Protein AF-A0A9D7D185-F1 (afdb_monomer_lite)

Foldseek 3Di:
DVVVCVCPPCVNVVPDQDPCCVVDPDLFAWQALVRLQVLCCVLQVDRLCVNDPVSVVLSVLGHHWAADVVRPDIDRDSDPDPSNLVSQLVSLLVVLVVQEPDPPHPYYLVPLLVLLLSLLCRQLVAPPPHPCSVVSSVVLVVQLVVCVVVVHDSSVSSSVSSSVSCSPCSNRVGRD

pLDDT: mean 83.19, std 12.39, range [46.38, 97.56]

Structure (mmCIF, N/CA/C/O backbone):
data_AF-A0A9D7D185-F1
#
_entry.id   AF-A0A9D7D185-F1
#
loop_
_atom_site.group_PDB
_atom_site.id
_atom_site.type_symbol
_atom_site.label_atom_id
_atom_site.label_alt_id
_atom_site.label_comp_id
_atom_site.label_asym_id
_atom_site.label_entity_id
_atom_site.label_seq_id
_atom_site.pdbx_PDB_ins_code
_atom_site.Cartn_x
_atom_site.Cartn_y
_atom_site.Cartn_z
_atom_site.occupancy
_atom_site.B_iso_or_equiv
_atom_site.auth_seq_id
_atom_site.auth_comp_id
_atom_site.auth_asym_id
_atom_site.auth_atom_id
_atom_site.pdbx_PDB_model_num
ATOM 1 N N . MET A 1 1 ? 3.970 -24.517 -33.862 1.00 53.41 1 MET A N 1
ATOM 2 C CA . MET A 1 1 ? 4.011 -24.890 -32.430 1.00 53.41 1 MET A CA 1
ATOM 3 C C . MET A 1 1 ? 5.154 -24.207 -31.653 1.00 53.41 1 MET A C 1
ATOM 5 O O . MET A 1 1 ? 5.390 -24.595 -30.524 1.00 53.41 1 MET A O 1
ATOM 9 N N . LEU A 1 2 ? 5.806 -23.153 -32.181 1.00 66.19 2 LEU A N 1
ATOM 10 C CA . LEU A 1 2 ? 6.923 -22.471 -31.498 1.00 66.19 2 LEU A CA 1
ATOM 11 C C . LEU A 1 2 ? 6.499 -21.510 -30.375 1.00 66.19 2 LEU A C 1
ATOM 13 O O . LEU A 1 2 ? 7.232 -21.340 -29.410 1.00 66.19 2 LEU A O 1
ATOM 17 N N . LEU A 1 3 ? 5.322 -20.881 -30.470 1.00 70.69 3 LEU A N 1
ATOM 18 C CA . LEU A 1 3 ? 4.928 -19.838 -29.513 1.00 70.69 3 LEU A CA 1
ATOM 19 C C . LEU A 1 3 ? 4.801 -20.377 -28.079 1.00 70.69 3 LEU A C 1
ATOM 21 O O . LEU A 1 3 ? 5.184 -19.713 -27.124 1.00 70.69 3 LEU A O 1
ATOM 25 N N . ARG A 1 4 ? 4.296 -21.609 -27.932 1.00 72.62 4 ARG A N 1
ATOM 26 C CA . ARG A 1 4 ? 4.127 -22.262 -26.629 1.00 72.62 4 ARG A CA 1
ATOM 27 C C . ARG A 1 4 ? 5.467 -22.631 -25.997 1.00 72.62 4 ARG A C 1
ATOM 29 O O . ARG A 1 4 ? 5.605 -22.504 -24.789 1.00 72.62 4 ARG A O 1
ATOM 36 N N . GLU A 1 5 ? 6.444 -23.049 -26.798 1.00 72.00 5 GLU A N 1
ATOM 37 C CA . GLU A 1 5 ? 7.794 -23.351 -26.311 1.00 72.00 5 GLU A CA 1
ATOM 38 C C . GLU A 1 5 ? 8.558 -22.083 -25.933 1.00 72.00 5 GLU A C 1
ATOM 40 O O . GLU A 1 5 ? 9.228 -22.066 -24.906 1.00 72.00 5 GLU A O 1
ATOM 45 N N . VAL A 1 6 ? 8.402 -20.995 -26.694 1.00 75.00 6 VAL A N 1
ATOM 46 C CA . VAL A 1 6 ? 8.998 -19.697 -26.346 1.00 75.00 6 VAL A CA 1
ATOM 47 C C . VAL A 1 6 ? 8.393 -19.153 -25.050 1.00 75.00 6 VAL A C 1
ATOM 49 O O . VAL A 1 6 ? 9.140 -18.781 -24.152 1.00 75.00 6 VAL A O 1
ATOM 52 N N . LEU A 1 7 ? 7.064 -19.171 -24.904 1.00 75.00 7 LEU A N 1
ATOM 53 C CA . LEU A 1 7 ? 6.386 -18.668 -23.700 1.00 75.00 7 LEU A CA 1
ATOM 54 C C . LEU A 1 7 ? 6.586 -19.560 -22.464 1.00 75.00 7 LEU A C 1
ATOM 56 O O . LEU A 1 7 ? 6.498 -19.062 -21.348 1.00 75.00 7 LEU A O 1
ATOM 60 N N . ALA A 1 8 ? 6.868 -20.854 -22.644 1.00 76.62 8 ALA A N 1
ATOM 61 C CA . ALA A 1 8 ? 7.216 -21.770 -21.554 1.00 76.62 8 ALA A CA 1
ATOM 62 C C . ALA A 1 8 ? 8.729 -21.823 -21.267 1.00 76.62 8 ALA A C 1
ATOM 64 O O . ALA A 1 8 ? 9.149 -22.427 -20.279 1.00 76.62 8 ALA A O 1
ATOM 65 N N . SER A 1 9 ? 9.557 -21.208 -22.116 1.00 76.06 9 SER A N 1
ATOM 66 C CA . SER A 1 9 ? 11.011 -21.227 -21.974 1.00 76.06 9 SER A CA 1
ATOM 67 C C . SER A 1 9 ? 11.448 -20.527 -20.683 1.00 76.06 9 SER A C 1
ATOM 69 O O . SER A 1 9 ? 10.867 -19.498 -20.325 1.00 76.06 9 SER A O 1
ATOM 71 N N . PRO A 1 10 ? 12.517 -20.997 -20.011 1.00 64.00 10 PRO A N 1
ATOM 72 C CA . PRO A 1 10 ? 13.137 -20.285 -18.892 1.00 64.00 10 PRO A CA 1
ATOM 73 C C . PRO A 1 10 ? 13.590 -18.859 -19.237 1.00 64.00 10 PRO A C 1
ATOM 75 O O . PRO A 1 10 ? 13.751 -18.044 -18.338 1.00 64.00 10 PRO A O 1
ATOM 78 N N . LEU A 1 11 ? 13.769 -18.545 -20.528 1.00 66.06 11 LEU A N 1
ATOM 79 C CA . LEU A 1 11 ? 14.015 -17.180 -21.010 1.00 66.06 11 LEU A CA 1
ATOM 80 C C . LEU A 1 11 ? 12.842 -16.223 -20.754 1.00 66.06 11 LEU A C 1
ATOM 82 O O . LEU A 1 11 ? 13.078 -15.036 -20.572 1.00 66.06 11 LEU A O 1
ATOM 86 N N . VAL A 1 12 ? 11.604 -16.726 -20.754 1.00 66.25 12 VAL A N 1
ATOM 87 C CA . VAL A 1 12 ? 10.383 -15.926 -20.557 1.00 66.25 12 VAL A CA 1
ATOM 88 C C . VAL A 1 12 ? 9.805 -16.136 -19.160 1.00 66.25 12 VAL A C 1
ATOM 90 O O . VAL A 1 12 ? 9.360 -15.186 -18.531 1.00 66.25 12 VAL A O 1
ATOM 93 N N . THR A 1 13 ? 9.827 -17.371 -18.653 1.00 66.44 13 THR A N 1
ATOM 94 C CA . THR A 1 13 ? 9.231 -17.721 -17.351 1.00 66.44 13 THR A CA 1
ATOM 95 C C . THR A 1 13 ? 10.166 -17.510 -16.166 1.00 66.44 13 THR A C 1
ATOM 97 O O . THR A 1 13 ? 9.719 -17.609 -15.028 1.00 66.44 13 THR A O 1
ATOM 100 N N . ALA A 1 14 ? 11.468 -17.316 -16.412 1.00 62.72 14 ALA A N 1
ATOM 101 C CA . ALA A 1 14 ? 12.516 -17.322 -15.389 1.00 62.72 14 ALA A CA 1
ATOM 102 C C . ALA A 1 14 ? 12.518 -18.578 -14.484 1.00 62.72 14 ALA A C 1
ATOM 104 O O . ALA A 1 14 ? 13.132 -18.581 -13.420 1.00 62.72 14 ALA A O 1
ATOM 105 N N . ALA A 1 15 ? 11.887 -19.684 -14.909 1.00 65.81 15 ALA A N 1
ATOM 106 C CA . ALA A 1 15 ? 11.741 -20.899 -14.099 1.00 65.81 15 ALA A CA 1
ATOM 107 C C . ALA A 1 15 ? 13.075 -21.611 -13.788 1.00 65.81 15 ALA A C 1
ATOM 109 O O . ALA A 1 15 ? 13.143 -22.461 -12.901 1.00 65.81 15 ALA A O 1
ATOM 110 N N . LYS A 1 16 ? 14.145 -21.283 -14.524 1.00 68.06 16 LYS A N 1
ATOM 111 C CA . LYS A 1 16 ? 15.516 -21.742 -14.278 1.00 68.06 16 LYS A CA 1
ATOM 112 C C . LYS A 1 16 ? 16.496 -20.628 -14.639 1.00 68.06 16 LYS A C 1
ATOM 114 O O . LYS A 1 16 ? 16.312 -19.960 -15.654 1.00 68.06 16 LYS A O 1
ATOM 119 N N . ALA A 1 17 ? 17.563 -20.482 -13.852 1.00 61.25 17 ALA A N 1
ATOM 120 C CA . ALA A 1 17 ? 18.639 -19.538 -14.138 1.00 61.25 17 ALA A CA 1
ATOM 121 C C . ALA A 1 17 ? 19.245 -19.805 -15.528 1.00 61.25 17 ALA A C 1
ATOM 123 O O . ALA A 1 17 ? 19.723 -20.907 -15.816 1.00 61.25 17 ALA A O 1
ATOM 124 N N . THR A 1 18 ? 19.204 -18.797 -16.397 1.00 69.81 18 THR A N 1
ATOM 125 C CA . THR A 1 18 ? 19.857 -18.816 -17.711 1.00 69.81 18 THR A CA 1
ATOM 126 C C . THR A 1 18 ? 21.346 -18.488 -17.563 1.00 69.81 18 THR A C 1
ATOM 128 O O . THR A 1 18 ? 21.771 -17.967 -16.533 1.00 69.81 18 THR A O 1
ATOM 131 N N . ARG A 1 19 ? 22.164 -18.757 -18.591 1.00 65.56 19 ARG A N 1
ATOM 132 C CA . ARG A 1 19 ? 23.595 -18.385 -18.576 1.00 65.56 19 ARG A CA 1
ATOM 133 C C . ARG A 1 19 ? 23.782 -16.876 -18.339 1.00 65.56 19 ARG A C 1
ATOM 135 O O . ARG A 1 19 ? 24.638 -16.481 -17.561 1.00 65.56 19 ARG A O 1
ATOM 142 N N . THR A 1 20 ? 22.895 -16.043 -18.887 1.00 64.69 20 THR A N 1
ATOM 143 C CA . THR A 1 20 ? 22.857 -14.595 -18.624 1.00 64.69 20 THR A CA 1
ATOM 144 C C . THR A 1 20 ? 22.611 -14.262 -17.148 1.00 64.69 20 THR A C 1
ATOM 146 O O . THR A 1 20 ? 23.155 -13.283 -16.661 1.00 64.69 20 THR A O 1
ATOM 149 N N . PHE A 1 21 ? 21.840 -15.082 -16.431 1.00 60.94 21 PHE A N 1
ATOM 150 C CA . PHE A 1 21 ? 21.570 -14.953 -14.992 1.00 60.94 21 PHE A CA 1
ATOM 151 C C . PHE A 1 21 ? 22.762 -15.369 -14.110 1.00 60.94 21 PHE A C 1
ATOM 153 O O . PHE A 1 21 ? 22.792 -15.052 -12.928 1.00 60.94 21 PHE A O 1
ATOM 160 N N . GLN A 1 22 ? 23.711 -16.132 -14.664 1.00 64.12 22 GLN A N 1
ATOM 161 C CA . GLN A 1 22 ? 24.950 -16.536 -13.987 1.00 64.12 22 GLN A CA 1
ATOM 162 C C . GLN A 1 22 ? 26.085 -15.535 -14.240 1.00 64.12 22 GLN A C 1
ATOM 164 O O . GLN A 1 22 ? 26.954 -15.363 -13.392 1.00 64.12 22 GLN A O 1
ATOM 169 N N . GLU A 1 23 ? 26.075 -14.881 -15.404 1.00 65.44 23 GLU A N 1
ATOM 170 C CA . GLU A 1 23 ? 27.091 -13.907 -15.826 1.00 65.44 23 GLU A CA 1
ATOM 171 C C . GLU A 1 23 ? 26.724 -12.451 -15.479 1.00 65.44 23 GLU A C 1
ATOM 173 O O . GLU A 1 23 ? 27.592 -11.580 -15.497 1.00 65.44 23 GLU A O 1
ATOM 178 N N . ARG A 1 24 ? 25.452 -12.165 -15.170 1.00 57.06 24 ARG A N 1
ATOM 179 C CA . ARG A 1 24 ? 24.953 -10.845 -14.746 1.00 57.06 24 ARG A CA 1
ATOM 180 C C . ARG A 1 24 ? 24.207 -10.972 -13.419 1.00 57.06 24 ARG A C 1
ATOM 182 O O . ARG A 1 24 ? 23.585 -12.001 -13.170 1.00 57.06 24 ARG A O 1
ATOM 189 N N . GLU A 1 25 ? 24.240 -9.928 -12.586 1.00 56.00 25 GLU A N 1
ATOM 190 C CA . GLU A 1 25 ? 23.406 -9.867 -11.378 1.00 56.00 25 GLU A CA 1
ATOM 191 C C . GLU A 1 25 ? 21.920 -10.072 -11.737 1.00 56.00 25 GLU A C 1
ATOM 193 O O . GLU A 1 25 ? 21.478 -9.610 -12.797 1.00 56.00 25 GLU A O 1
ATOM 198 N N . PRO A 1 26 ? 21.139 -10.779 -10.895 1.00 55.88 26 PRO A N 1
ATOM 199 C CA . PRO A 1 26 ? 19.736 -11.053 -11.171 1.00 55.88 26 PRO A CA 1
ATOM 200 C C . PRO A 1 26 ? 18.971 -9.739 -11.340 1.00 55.88 26 PRO A C 1
ATOM 202 O O . PRO A 1 26 ? 18.804 -8.971 -10.393 1.00 55.88 26 PRO A O 1
ATOM 205 N N . LEU A 1 27 ? 18.487 -9.488 -12.557 1.00 57.94 27 LEU A N 1
ATOM 206 C CA . LEU A 1 27 ? 17.636 -8.342 -12.857 1.00 57.94 27 LEU A CA 1
ATOM 207 C C . LEU A 1 27 ? 16.256 -8.595 -12.243 1.00 57.94 27 LEU A C 1
ATOM 209 O O . LEU A 1 27 ? 15.378 -9.185 -12.869 1.00 57.94 27 LEU A O 1
ATOM 213 N N . VAL A 1 28 ? 16.070 -8.176 -10.993 1.00 60.06 28 VAL A N 1
ATOM 214 C CA . VAL A 1 28 ? 14.749 -8.158 -10.362 1.00 60.06 28 VAL A CA 1
ATOM 215 C C . VAL A 1 28 ? 13.977 -6.992 -10.964 1.00 60.06 28 VAL A C 1
ATOM 217 O O . VAL A 1 28 ? 14.245 -5.832 -10.660 1.00 60.06 28 VAL A O 1
ATOM 220 N N . SER A 1 29 ? 13.032 -7.290 -11.855 1.00 64.06 29 SER A N 1
ATOM 221 C CA . SER A 1 29 ? 12.135 -6.268 -12.389 1.00 64.06 29 SER A CA 1
ATOM 222 C C . SER A 1 29 ? 11.323 -5.647 -11.246 1.00 64.06 29 SER A C 1
ATOM 224 O O . SER A 1 29 ? 10.858 -6.346 -10.343 1.00 64.06 29 SER A O 1
ATOM 226 N N . ILE A 1 30 ? 11.182 -4.324 -11.277 1.00 68.75 30 ILE A N 1
ATOM 227 C CA . ILE A 1 30 ? 10.355 -3.548 -10.348 1.00 68.75 30 ILE A CA 1
ATOM 228 C C . ILE A 1 30 ? 9.133 -3.010 -11.091 1.00 68.75 30 ILE A C 1
ATOM 230 O O . ILE A 1 30 ? 9.222 -2.712 -12.289 1.00 68.75 30 ILE A O 1
ATOM 234 N N . ALA A 1 31 ? 8.012 -2.800 -10.391 1.00 69.69 31 ALA A N 1
ATOM 235 C CA . ALA A 1 31 ? 6.941 -1.983 -10.952 1.00 69.69 31 ALA A CA 1
ATOM 236 C C . ALA A 1 31 ? 7.443 -0.549 -11.142 1.00 69.69 31 ALA A C 1
ATOM 238 O O . ALA A 1 31 ? 7.718 0.174 -10.183 1.00 69.69 31 ALA A O 1
ATOM 239 N N . ARG A 1 32 ? 7.539 -0.132 -12.401 1.00 79.62 32 ARG A N 1
ATOM 240 C CA . ARG A 1 32 ? 7.817 1.254 -12.779 1.00 79.62 32 ARG A CA 1
ATOM 241 C C . ARG A 1 32 ? 6.544 2.085 -12.672 1.00 79.62 32 ARG A C 1
ATOM 243 O O . ARG A 1 32 ? 5.441 1.535 -12.649 1.00 79.62 32 ARG A O 1
ATOM 250 N N . TYR A 1 33 ? 6.701 3.407 -12.606 1.00 81.25 33 TYR A N 1
ATOM 251 C CA . TYR A 1 33 ? 5.637 4.377 -12.315 1.00 81.25 33 TYR A CA 1
ATOM 252 C C . TYR A 1 33 ? 4.293 4.032 -12.974 1.00 81.25 33 TYR A C 1
ATOM 254 O O . TYR A 1 33 ? 3.292 3.887 -12.282 1.00 81.25 33 TYR A O 1
ATOM 262 N N . GLY A 1 34 ? 4.270 3.844 -14.299 1.00 80.12 34 GLY A N 1
ATOM 263 C CA . GLY A 1 34 ? 3.026 3.600 -15.034 1.00 80.12 34 GLY A CA 1
ATOM 264 C C . GLY A 1 34 ? 2.313 2.324 -14.588 1.00 80.12 34 GLY A C 1
ATOM 265 O O . GLY A 1 34 ? 1.114 2.349 -14.324 1.00 80.12 34 GLY A O 1
ATOM 266 N N . HIS A 1 35 ? 3.061 1.229 -14.431 1.00 82.31 35 HIS A N 1
ATOM 267 C CA . HIS A 1 35 ? 2.504 -0.041 -13.975 1.00 82.31 35 HIS A CA 1
ATOM 268 C C . HIS A 1 35 ? 2.011 0.058 -12.529 1.00 82.31 35 HIS A C 1
ATOM 270 O O . HIS A 1 35 ? 0.892 -0.354 -12.235 1.00 82.31 35 HIS A O 1
ATOM 276 N N . LEU A 1 36 ? 2.826 0.610 -11.625 1.00 83.75 36 LEU A N 1
ATOM 277 C CA . LEU A 1 36 ? 2.486 0.700 -10.206 1.00 83.75 36 LEU A CA 1
ATOM 278 C C . LEU A 1 36 ? 1.234 1.555 -9.980 1.00 83.75 36 LEU A C 1
ATOM 280 O O . LEU A 1 36 ? 0.313 1.129 -9.286 1.00 83.75 36 LEU A O 1
ATOM 284 N N . CYS A 1 37 ? 1.188 2.743 -10.585 1.00 86.69 37 CYS A N 1
ATOM 285 C CA . CYS A 1 37 ? 0.074 3.670 -10.421 1.00 86.69 37 CYS A CA 1
ATOM 286 C C . CYS A 1 37 ? -1.227 3.088 -10.980 1.00 86.69 37 CYS A C 1
ATOM 288 O O . CYS A 1 37 ? -2.259 3.153 -10.313 1.00 86.69 37 CYS A O 1
ATOM 290 N N . GLU A 1 38 ? -1.179 2.459 -12.156 1.00 87.88 38 GLU A N 1
ATOM 291 C CA . GLU A 1 38 ? -2.360 1.846 -12.767 1.00 87.88 38 GLU A CA 1
ATOM 292 C C . GLU A 1 38 ? -2.817 0.596 -11.996 1.00 87.88 38 GLU A C 1
ATOM 294 O O . GLU A 1 38 ? -4.012 0.398 -11.777 1.00 87.88 38 GLU A O 1
ATOM 299 N N . ALA A 1 39 ? -1.888 -0.226 -11.497 1.00 86.19 39 ALA A N 1
ATOM 300 C CA . ALA A 1 39 ? -2.221 -1.373 -10.653 1.00 86.19 39 ALA A CA 1
ATOM 301 C C . ALA A 1 39 ? -2.893 -0.937 -9.342 1.00 86.19 39 ALA A C 1
ATOM 303 O O . ALA A 1 39 ? -3.928 -1.491 -8.964 1.00 86.19 39 ALA A O 1
ATOM 304 N N . LEU A 1 40 ? -2.347 0.078 -8.663 1.00 86.31 40 LEU A N 1
ATOM 305 C CA . LEU A 1 40 ? -2.938 0.626 -7.441 1.00 86.31 40 LEU A CA 1
ATOM 306 C C . LEU A 1 40 ? -4.298 1.268 -7.713 1.00 86.31 40 LEU A C 1
ATOM 308 O O . LEU A 1 40 ? -5.233 1.045 -6.946 1.00 86.31 40 LEU A O 1
ATOM 312 N N . LYS A 1 41 ? -4.446 1.989 -8.825 1.00 89.00 41 LYS A N 1
ATOM 313 C CA . LYS A 1 41 ? -5.723 2.571 -9.243 1.00 89.00 41 LYS A CA 1
ATOM 314 C C . LYS A 1 41 ? -6.794 1.512 -9.468 1.00 89.00 41 LYS A C 1
ATOM 316 O O . LYS A 1 41 ? -7.890 1.640 -8.930 1.00 89.00 41 LYS A O 1
ATOM 321 N N . ASN A 1 42 ? -6.465 0.437 -10.180 1.00 88.25 42 ASN A N 1
ATOM 322 C CA . ASN A 1 42 ? -7.403 -0.655 -10.439 1.00 88.25 42 ASN A CA 1
ATOM 323 C C . ASN A 1 42 ? -7.775 -1.435 -9.171 1.00 88.25 42 ASN A C 1
ATOM 325 O O . ASN A 1 42 ? -8.914 -1.874 -9.024 1.00 88.25 42 ASN A O 1
ATOM 329 N N . ARG A 1 43 ? -6.839 -1.585 -8.228 1.00 87.50 43 ARG A N 1
ATOM 330 C CA . ARG A 1 43 ? -7.087 -2.274 -6.952 1.00 87.50 43 ARG A CA 1
ATOM 331 C C . ARG A 1 43 ? -7.904 -1.423 -5.980 1.00 87.50 43 ARG A C 1
ATOM 333 O O . ARG A 1 43 ? -8.838 -1.920 -5.354 1.00 87.50 43 ARG A O 1
ATOM 340 N N . LEU A 1 44 ? -7.545 -0.151 -5.831 1.00 86.56 44 LEU A N 1
ATOM 341 C CA . LEU A 1 44 ? -8.060 0.719 -4.771 1.00 86.56 44 LEU A CA 1
ATOM 342 C C . LEU A 1 44 ? -9.216 1.618 -5.221 1.00 86.56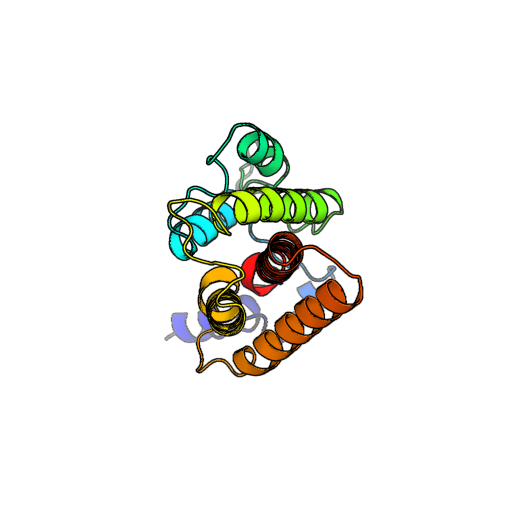 44 LEU A C 1
ATOM 344 O O . LEU A 1 44 ? -9.950 2.118 -4.373 1.00 86.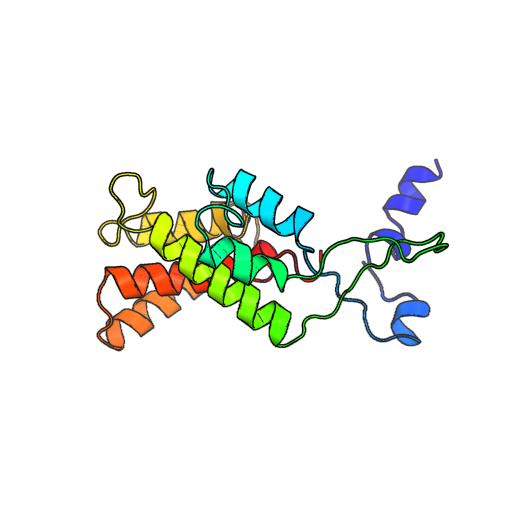56 44 LEU A O 1
ATOM 348 N N . GLY A 1 45 ? -9.383 1.833 -6.527 1.00 85.31 45 GLY A N 1
ATOM 349 C CA . GLY A 1 45 ? -10.363 2.772 -7.077 1.00 85.31 45 GLY A CA 1
ATOM 350 C C . GLY A 1 45 ? -9.989 4.247 -6.888 1.00 85.31 45 GLY A C 1
ATOM 351 O O . GLY A 1 45 ? -10.824 5.116 -7.118 1.00 85.31 45 GLY A O 1
ATOM 352 N N . VAL A 1 46 ? -8.751 4.539 -6.473 1.00 87.00 46 VAL A N 1
ATOM 353 C CA . VAL A 1 46 ? -8.219 5.899 -6.291 1.00 87.00 46 VAL A CA 1
ATOM 354 C C . VAL A 1 46 ? -6.958 6.082 -7.122 1.00 87.00 46 VAL A C 1
ATOM 356 O O . VAL A 1 46 ? -6.169 5.150 -7.259 1.00 87.00 46 VAL A O 1
ATOM 359 N N . ASP A 1 47 ? -6.732 7.281 -7.657 1.00 87.62 47 ASP A N 1
ATOM 360 C CA . ASP A 1 47 ? -5.477 7.581 -8.345 1.00 87.62 47 ASP A CA 1
ATOM 361 C C . ASP A 1 47 ? -4.345 7.740 -7.321 1.00 87.62 47 ASP A C 1
ATOM 363 O O . ASP A 1 47 ? -4.063 8.837 -6.840 1.00 87.62 47 ASP A O 1
ATOM 367 N N . ALA A 1 48 ? -3.718 6.619 -6.953 1.00 85.81 48 ALA A N 1
ATOM 368 C CA . ALA A 1 48 ? -2.718 6.562 -5.891 1.00 85.81 48 ALA A CA 1
ATOM 369 C C . ALA A 1 48 ? -1.567 7.566 -6.097 1.00 85.81 48 ALA A C 1
ATOM 371 O O . ALA A 1 48 ? -1.046 8.121 -5.136 1.00 85.81 48 ALA A O 1
ATOM 372 N N . CYS A 1 49 ? -1.198 7.824 -7.353 1.00 87.44 49 CYS A N 1
ATOM 373 C CA . CYS A 1 49 ? -0.069 8.673 -7.718 1.00 87.44 49 CYS A CA 1
ATOM 374 C C . CYS A 1 49 ? -0.456 10.126 -8.011 1.00 87.44 49 CYS A C 1
ATOM 376 O O . CYS A 1 49 ? 0.434 10.962 -8.155 1.00 87.44 49 CYS A O 1
ATOM 378 N N . ALA A 1 50 ? -1.752 10.434 -8.110 1.00 89.69 50 ALA A N 1
ATOM 379 C CA . ALA A 1 50 ? -2.242 11.786 -8.360 1.00 89.69 50 ALA A CA 1
ATOM 380 C C . ALA A 1 50 ? -3.299 12.283 -7.360 1.00 89.69 50 ALA A C 1
ATOM 382 O O . ALA A 1 50 ? -3.842 13.366 -7.567 1.00 89.69 50 ALA A O 1
ATOM 383 N N . MET A 1 51 ? -3.569 11.548 -6.271 1.00 87.50 51 MET A N 1
ATOM 384 C CA . MET A 1 51 ? -4.632 11.881 -5.305 1.00 87.50 51 MET A CA 1
ATOM 385 C C . MET A 1 51 ? -4.448 13.236 -4.614 1.00 87.50 51 MET A C 1
ATOM 387 O O . MET A 1 51 ? -5.423 13.868 -4.219 1.00 87.50 51 MET A O 1
ATOM 391 N N . ASN A 1 52 ? -3.198 13.656 -4.414 1.00 88.00 52 ASN A N 1
ATOM 392 C CA . ASN A 1 52 ? -2.837 14.919 -3.792 1.00 88.00 52 ASN A CA 1
ATOM 393 C C . ASN A 1 52 ? -1.454 15.372 -4.294 1.00 88.00 52 ASN A C 1
ATOM 395 O O . ASN A 1 52 ? -0.711 14.591 -4.896 1.00 88.00 52 ASN A O 1
ATOM 399 N N . THR A 1 53 ? -1.098 16.633 -4.042 1.00 89.56 53 THR A N 1
ATOM 400 C CA . THR A 1 53 ? 0.177 17.210 -4.498 1.00 89.56 53 THR A CA 1
ATOM 401 C C . THR A 1 53 ? 1.390 16.463 -3.934 1.00 89.56 53 THR A C 1
ATOM 403 O O . THR A 1 53 ? 2.384 16.310 -4.637 1.00 89.56 53 THR A O 1
ATOM 406 N N . ASN A 1 54 ? 1.321 15.956 -2.698 1.00 89.44 54 ASN A N 1
ATOM 407 C CA . ASN A 1 54 ? 2.426 15.218 -2.082 1.00 89.44 54 ASN A CA 1
ATOM 408 C C . ASN A 1 54 ? 2.647 13.856 -2.761 1.00 89.44 54 ASN A C 1
ATOM 410 O O . ASN A 1 54 ? 3.765 13.534 -3.151 1.00 89.44 54 ASN A O 1
ATOM 414 N N . ALA A 1 55 ? 1.577 13.095 -2.993 1.00 88.56 55 ALA A N 1
ATOM 415 C CA . ALA A 1 55 ? 1.595 11.829 -3.715 1.00 88.56 55 ALA A CA 1
ATOM 416 C C . ALA A 1 55 ? 2.167 11.998 -5.130 1.00 88.56 55 ALA A C 1
ATOM 418 O O . ALA A 1 55 ? 2.988 11.186 -5.552 1.00 88.56 55 ALA A O 1
ATOM 419 N N . GLN A 1 56 ? 1.824 13.093 -5.822 1.00 89.06 56 GLN A N 1
ATOM 420 C CA . GLN A 1 56 ? 2.409 13.428 -7.125 1.00 89.06 56 GLN A CA 1
ATOM 421 C C . GLN A 1 56 ? 3.923 13.636 -7.036 1.00 89.06 56 GLN A C 1
ATOM 423 O O . GLN A 1 56 ? 4.662 13.039 -7.817 1.00 89.06 56 GLN A O 1
ATOM 428 N N . GLN A 1 57 ? 4.395 14.433 -6.072 1.00 88.81 57 GLN A N 1
ATOM 429 C CA . GLN A 1 57 ? 5.827 14.687 -5.876 1.00 88.81 57 GLN A CA 1
ATOM 430 C C . GLN A 1 57 ? 6.589 13.415 -5.480 1.00 88.81 57 GLN A C 1
ATOM 432 O O . GLN A 1 57 ? 7.668 13.148 -6.005 1.00 88.81 57 GLN A O 1
ATOM 437 N N . ILE A 1 58 ? 6.013 12.588 -4.605 1.00 88.44 58 ILE A N 1
ATOM 438 C CA . ILE A 1 58 ? 6.600 11.304 -4.210 1.00 88.44 58 ILE A CA 1
ATOM 439 C C . ILE A 1 58 ? 6.706 10.378 -5.422 1.00 88.44 58 ILE A C 1
ATOM 441 O O . ILE A 1 58 ? 7.759 9.779 -5.644 1.00 88.44 58 ILE A O 1
ATOM 445 N N . ALA A 1 59 ? 5.647 10.289 -6.227 1.00 85.94 59 ALA A N 1
ATOM 446 C CA . ALA A 1 59 ? 5.593 9.381 -7.360 1.00 85.94 59 ALA A CA 1
ATOM 447 C C . ALA A 1 59 ? 6.568 9.773 -8.490 1.00 85.94 59 ALA A C 1
ATOM 449 O O . ALA A 1 59 ? 6.981 8.906 -9.255 1.00 85.94 59 ALA A O 1
ATOM 450 N N . LEU A 1 60 ? 7.024 11.032 -8.572 1.00 84.88 60 LEU A N 1
ATOM 451 C CA . LEU A 1 60 ? 8.101 11.433 -9.495 1.00 84.88 60 LEU A CA 1
ATOM 452 C C . LEU A 1 60 ? 9.445 10.746 -9.208 1.00 84.88 60 LEU A C 1
ATOM 454 O O . LEU A 1 60 ? 10.258 10.618 -10.120 1.00 84.88 60 LEU A O 1
ATOM 458 N N . ASN A 1 61 ? 9.665 10.275 -7.979 1.00 83.56 61 ASN A N 1
ATOM 459 C CA . ASN A 1 61 ? 10.884 9.559 -7.593 1.00 83.56 61 ASN A CA 1
ATOM 460 C C . ASN A 1 61 ? 10.838 8.061 -7.940 1.00 83.56 61 ASN A C 1
ATOM 462 O O . ASN A 1 61 ? 11.830 7.352 -7.773 1.00 83.56 61 ASN A O 1
ATOM 466 N N . ILE A 1 62 ? 9.694 7.562 -8.415 1.00 82.75 62 ILE A N 1
ATOM 467 C CA . ILE A 1 62 ? 9.549 6.180 -8.869 1.00 82.75 62 ILE A CA 1
ATOM 468 C C . ILE A 1 62 ? 10.040 6.107 -10.321 1.00 82.75 62 ILE A C 1
ATOM 470 O O . ILE A 1 62 ? 9.552 6.876 -11.157 1.00 82.75 62 ILE A O 1
ATOM 474 N N . PRO A 1 63 ? 10.976 5.197 -10.657 1.00 80.06 63 PRO A N 1
ATOM 475 C CA . PRO A 1 63 ? 11.515 5.099 -12.006 1.00 80.06 63 PRO A CA 1
ATOM 476 C C . PRO A 1 63 ? 10.411 4.938 -13.053 1.00 80.06 63 PRO A C 1
ATOM 478 O O . PRO A 1 63 ? 9.476 4.149 -12.889 1.00 80.06 63 PRO A O 1
ATOM 481 N N . ARG A 1 64 ? 10.528 5.698 -14.141 1.00 78.56 64 ARG A N 1
ATOM 482 C CA . ARG A 1 64 ? 9.629 5.627 -15.295 1.00 78.56 64 ARG A CA 1
ATOM 483 C C . ARG A 1 64 ? 10.252 4.765 -16.383 1.00 78.56 64 ARG A C 1
ATOM 485 O O . ARG A 1 64 ? 11.463 4.795 -16.578 1.00 78.56 64 ARG A O 1
ATOM 492 N N . ASP A 1 65 ? 9.408 4.048 -17.114 1.00 73.38 65 ASP A N 1
ATOM 493 C CA . ASP A 1 65 ? 9.771 3.536 -18.431 1.00 73.38 65 ASP A CA 1
ATOM 494 C C . ASP A 1 65 ? 10.079 4.710 -19.365 1.00 73.38 65 ASP A C 1
ATOM 496 O O . ASP A 1 65 ? 9.341 5.700 -19.396 1.00 73.38 65 ASP A O 1
ATOM 500 N N . GLY A 1 66 ? 11.154 4.607 -20.140 1.00 72.19 66 GLY A N 1
ATOM 501 C CA . GLY A 1 66 ? 11.512 5.645 -21.098 1.00 72.19 66 GLY A CA 1
ATOM 502 C C . GLY A 1 66 ? 12.408 5.137 -22.213 1.00 72.19 66 GLY A C 1
ATOM 503 O O . GLY A 1 66 ? 12.909 4.019 -22.169 1.00 72.19 66 GLY A O 1
ATOM 504 N N . TYR A 1 67 ? 12.629 5.988 -23.208 1.00 70.94 67 TYR A N 1
ATOM 505 C CA . TYR A 1 67 ? 13.615 5.769 -24.260 1.00 70.94 67 TYR A CA 1
ATOM 506 C C . TYR A 1 67 ? 14.676 6.859 -24.168 1.00 70.94 67 TYR A C 1
ATOM 508 O O . TYR A 1 67 ? 14.357 8.049 -24.088 1.00 70.94 67 TYR A O 1
ATOM 516 N N . GLY A 1 68 ? 15.944 6.451 -24.182 1.00 71.00 68 GLY A N 1
ATOM 517 C CA . GLY A 1 68 ? 17.042 7.382 -24.417 1.00 71.00 68 GLY A CA 1
ATOM 518 C C . GLY A 1 68 ? 16.943 7.959 -25.831 1.00 71.00 68 GLY A C 1
ATOM 519 O O . GLY A 1 68 ? 16.392 7.327 -26.734 1.00 71.00 68 GLY A O 1
ATOM 520 N N . ARG A 1 69 ? 17.471 9.167 -26.057 1.00 69.44 69 ARG A N 1
ATOM 521 C CA . ARG A 1 69 ? 17.517 9.733 -27.415 1.00 69.44 69 ARG A CA 1
ATOM 522 C C . ARG A 1 69 ? 18.350 8.818 -28.315 1.00 69.44 69 ARG A C 1
ATOM 524 O O . ARG A 1 69 ? 19.537 8.649 -28.068 1.00 69.44 69 ARG A O 1
ATOM 531 N N . GLY A 1 70 ? 17.717 8.258 -29.345 1.00 71.69 70 GLY A N 1
ATOM 532 C CA . GLY A 1 70 ? 18.359 7.344 -30.293 1.00 71.69 70 GLY A CA 1
ATOM 533 C C . GLY A 1 70 ? 18.513 5.903 -29.800 1.00 71.69 70 GLY A C 1
ATOM 534 O O . GLY A 1 70 ? 19.158 5.126 -30.488 1.00 71.69 70 GLY A O 1
ATOM 535 N N . ALA A 1 71 ? 17.935 5.545 -28.650 1.00 70.38 71 ALA A N 1
ATOM 536 C CA . ALA A 1 71 ? 17.951 4.170 -28.164 1.00 70.38 71 ALA A CA 1
ATOM 537 C C . ALA A 1 71 ? 16.831 3.348 -28.817 1.00 70.38 71 ALA A C 1
ATOM 539 O O . ALA A 1 71 ? 15.660 3.730 -28.777 1.00 70.38 71 ALA A O 1
ATOM 540 N N . GLU A 1 72 ? 17.189 2.200 -29.377 1.00 65.69 72 GLU A N 1
ATOM 541 C CA . GLU A 1 72 ? 16.267 1.201 -29.917 1.00 65.69 72 GLU A CA 1
ATOM 542 C C . GLU A 1 72 ? 15.606 0.354 -28.820 1.00 65.69 72 GLU A C 1
ATOM 544 O O . GLU A 1 72 ? 14.504 -0.160 -29.007 1.00 65.69 72 GLU A O 1
ATOM 549 N N . SER A 1 73 ? 16.257 0.234 -27.658 1.00 65.00 73 SER A N 1
ATOM 550 C CA . SER A 1 73 ? 15.738 -0.485 -26.495 1.00 65.00 73 SER A CA 1
ATOM 551 C C . SER A 1 73 ? 15.213 0.471 -25.418 1.00 65.00 73 SER A C 1
ATOM 553 O O . SER A 1 73 ? 15.867 1.484 -25.140 1.00 65.00 73 SER A O 1
ATOM 555 N N . PRO A 1 74 ? 14.095 0.142 -24.746 1.00 66.44 74 PRO A N 1
ATOM 556 C CA . PRO A 1 74 ? 13.611 0.928 -23.619 1.00 66.44 74 PRO A CA 1
ATOM 557 C C . PRO A 1 74 ? 14.591 0.862 -22.440 1.00 66.44 74 PRO A C 1
ATOM 559 O O . PRO A 1 74 ? 15.177 -0.180 -22.145 1.00 66.44 74 PRO A O 1
ATOM 562 N N . ILE A 1 75 ? 14.733 1.979 -21.732 1.00 68.06 75 ILE A N 1
ATOM 563 C CA . ILE A 1 75 ? 15.426 2.050 -20.448 1.00 68.06 75 ILE A CA 1
ATOM 564 C C . ILE A 1 75 ? 14.468 1.507 -19.390 1.00 68.06 75 ILE A C 1
ATOM 566 O O . ILE A 1 75 ? 13.479 2.150 -19.032 1.00 68.06 75 ILE A O 1
ATOM 570 N N . LEU A 1 76 ? 14.769 0.304 -18.906 1.00 70.12 76 LEU A N 1
ATOM 571 C CA . LEU A 1 76 ? 14.007 -0.388 -17.874 1.00 70.12 76 LEU A CA 1
ATOM 572 C C . LEU A 1 76 ? 14.837 -0.422 -16.590 1.00 70.12 76 LEU A C 1
ATOM 574 O O . LEU A 1 76 ? 15.584 -1.368 -16.349 1.00 70.12 76 LEU A O 1
ATOM 578 N N . THR A 1 77 ? 14.734 0.621 -15.767 1.00 68.62 77 THR A N 1
ATOM 579 C CA . THR A 1 77 ? 15.412 0.639 -14.465 1.00 68.62 77 THR A CA 1
ATOM 580 C C . THR A 1 77 ? 14.838 -0.467 -13.579 1.00 68.62 77 THR A C 1
ATOM 582 O O . THR A 1 77 ? 13.642 -0.475 -13.290 1.00 68.62 77 THR A O 1
ATOM 585 N N . SER A 1 78 ? 15.694 -1.399 -13.162 1.00 65.50 78 SER A N 1
ATOM 586 C CA . SER A 1 78 ? 15.399 -2.487 -12.216 1.00 65.50 78 SER A CA 1
ATOM 587 C C . SER A 1 78 ? 15.941 -2.202 -10.810 1.00 65.50 78 SER A C 1
ATOM 589 O O . SER A 1 78 ? 16.051 -3.099 -9.980 1.00 65.50 78 SER A O 1
ATOM 591 N N . ASP A 1 79 ? 16.350 -0.961 -10.551 1.00 65.62 79 ASP A N 1
ATOM 592 C CA . ASP A 1 79 ? 17.031 -0.585 -9.319 1.00 65.62 79 ASP A CA 1
ATOM 593 C C . ASP A 1 79 ? 16.038 -0.448 -8.151 1.00 65.62 79 ASP A C 1
ATOM 595 O O . ASP A 1 79 ? 15.276 0.517 -8.055 1.00 65.62 79 ASP A O 1
ATOM 599 N N . VAL A 1 80 ? 16.079 -1.414 -7.229 1.00 71.06 80 VAL A N 1
ATOM 600 C CA . VAL A 1 80 ? 15.395 -1.393 -5.921 1.00 71.06 80 VAL A CA 1
ATOM 601 C C . VAL A 1 80 ? 16.127 -0.507 -4.903 1.00 71.06 80 VAL A C 1
ATOM 603 O O . VAL A 1 80 ? 16.293 -0.883 -3.736 1.00 71.06 80 VAL A O 1
ATOM 606 N N . SER A 1 81 ? 16.572 0.670 -5.342 1.00 77.12 81 SER A N 1
ATOM 607 C CA . SER A 1 81 ? 17.325 1.620 -4.527 1.00 77.12 81 SER A CA 1
ATOM 608 C C . SER A 1 81 ? 16.554 2.050 -3.276 1.00 77.12 81 SER A C 1
ATOM 610 O O . SER A 1 81 ? 15.326 1.932 -3.175 1.00 77.12 81 SER A O 1
ATOM 612 N N . LEU A 1 82 ? 17.279 2.628 -2.314 1.00 80.62 82 LEU A N 1
ATOM 613 C CA . LEU A 1 82 ? 16.665 3.251 -1.140 1.00 80.62 82 LEU A CA 1
ATOM 614 C C . LEU A 1 82 ? 15.645 4.330 -1.528 1.00 80.62 82 LEU A C 1
ATOM 616 O O . LEU A 1 82 ? 14.640 4.474 -0.836 1.00 80.62 82 LEU A O 1
ATOM 620 N N . PHE A 1 83 ? 15.855 5.034 -2.646 1.00 82.44 83 PHE A N 1
ATOM 621 C CA . PHE A 1 83 ? 14.898 6.009 -3.166 1.00 82.44 83 PHE A CA 1
ATOM 622 C C . PHE A 1 83 ? 13.596 5.331 -3.584 1.00 82.44 83 PHE A C 1
ATOM 624 O O . PHE A 1 83 ? 12.541 5.722 -3.101 1.00 82.44 83 PHE A O 1
ATOM 631 N N . PHE A 1 84 ? 13.658 4.255 -4.374 1.00 81.38 84 PHE A N 1
ATOM 632 C CA . PHE A 1 84 ? 12.459 3.509 -4.763 1.00 81.38 84 PHE A CA 1
ATOM 633 C C . PHE A 1 84 ? 11.691 2.975 -3.545 1.00 81.38 84 PHE A C 1
ATOM 635 O O . PHE A 1 84 ? 10.475 3.159 -3.450 1.00 81.38 84 PHE A O 1
ATOM 642 N N . ARG A 1 85 ? 12.394 2.357 -2.585 1.00 84.31 85 ARG A N 1
ATOM 643 C CA . ARG A 1 85 ? 11.772 1.812 -1.365 1.00 84.31 85 ARG A CA 1
ATOM 644 C C . ARG A 1 85 ? 11.110 2.904 -0.527 1.00 84.31 85 ARG A C 1
ATOM 646 O O . ARG A 1 85 ? 9.942 2.773 -0.173 1.00 84.31 85 ARG A O 1
ATOM 653 N N . THR A 1 86 ? 11.827 3.998 -0.276 1.00 88.19 86 THR A N 1
ATOM 654 C CA . THR A 1 86 ? 11.334 5.120 0.536 1.00 88.19 86 THR A CA 1
ATOM 655 C C . THR A 1 86 ? 10.170 5.833 -0.146 1.00 88.19 86 THR A C 1
ATOM 657 O O . THR A 1 86 ? 9.172 6.145 0.498 1.00 88.19 86 THR A O 1
ATOM 660 N N . SER A 1 87 ? 10.253 6.068 -1.458 1.00 88.38 87 SER A N 1
ATOM 661 C CA . SER A 1 87 ? 9.171 6.691 -2.222 1.00 88.38 87 SER A CA 1
ATOM 662 C C . SER A 1 87 ? 7.925 5.820 -2.242 1.00 88.38 87 SER A C 1
ATOM 664 O O . SER A 1 87 ? 6.830 6.330 -2.033 1.00 88.38 87 SER A O 1
ATOM 666 N N . THR A 1 88 ? 8.077 4.509 -2.420 1.00 87.62 88 THR A N 1
ATOM 667 C CA . THR A 1 88 ? 6.937 3.587 -2.400 1.00 87.62 88 THR A CA 1
ATOM 668 C C . THR A 1 88 ? 6.296 3.522 -1.016 1.00 87.62 88 THR A C 1
ATOM 670 O O . THR A 1 88 ? 5.076 3.588 -0.900 1.00 87.62 88 THR A O 1
ATOM 673 N N . GLU A 1 89 ? 7.096 3.481 0.050 1.00 91.38 89 GLU A N 1
ATOM 674 C CA . GLU A 1 89 ? 6.587 3.513 1.422 1.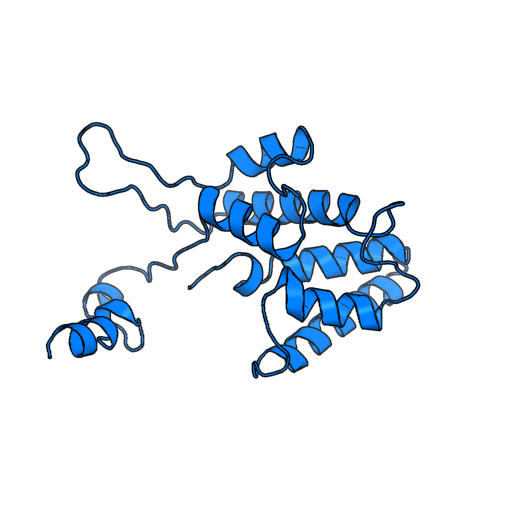00 91.38 89 GLU A CA 1
ATOM 675 C C . GLU A 1 89 ? 5.852 4.823 1.740 1.00 91.38 89 GLU A C 1
ATOM 677 O O . GLU A 1 89 ? 4.742 4.795 2.273 1.00 91.38 89 GLU A O 1
ATOM 682 N N . ASN A 1 90 ? 6.423 5.970 1.363 1.00 92.06 90 ASN A N 1
ATOM 683 C CA . ASN A 1 90 ? 5.789 7.274 1.556 1.00 92.06 90 ASN A CA 1
ATOM 684 C C . ASN A 1 90 ? 4.501 7.408 0.737 1.00 92.06 90 ASN A C 1
ATOM 686 O O . ASN A 1 90 ? 3.503 7.909 1.251 1.00 92.06 90 ASN A O 1
ATOM 690 N N . LEU A 1 91 ? 4.480 6.894 -0.495 1.00 91.25 91 LEU A N 1
ATOM 691 C CA . LEU A 1 91 ? 3.270 6.847 -1.313 1.00 91.25 91 LEU A CA 1
ATOM 692 C C . LEU A 1 91 ? 2.193 5.992 -0.636 1.00 91.25 91 LEU A C 1
ATOM 694 O O . LEU A 1 91 ? 1.051 6.420 -0.505 1.00 91.25 91 LEU A O 1
ATOM 698 N N . CYS A 1 92 ? 2.559 4.812 -0.136 1.00 92.69 92 CYS A N 1
ATOM 699 C CA . CYS A 1 92 ? 1.647 3.942 0.599 1.00 92.69 92 CYS A CA 1
ATOM 700 C C . CYS A 1 92 ? 1.106 4.593 1.882 1.00 92.69 92 CYS A C 1
ATOM 702 O O . CYS A 1 92 ? -0.040 4.334 2.245 1.00 92.69 92 CYS A O 1
ATOM 704 N N . ARG A 1 93 ? 1.882 5.456 2.557 1.00 93.75 93 ARG A N 1
ATOM 705 C CA . ARG A 1 93 ? 1.408 6.240 3.716 1.00 93.75 93 ARG A CA 1
ATOM 706 C C . ARG A 1 93 ? 0.346 7.266 3.314 1.00 93.75 93 ARG A C 1
ATOM 708 O O . ARG A 1 93 ? -0.679 7.352 3.989 1.00 93.75 93 ARG A O 1
ATOM 715 N N . GLU A 1 94 ? 0.552 7.983 2.210 1.00 92.81 94 GLU A N 1
ATOM 716 C CA . GLU A 1 94 ? -0.448 8.910 1.652 1.00 92.81 94 GLU A CA 1
ATOM 717 C C . GLU A 1 94 ? -1.737 8.174 1.270 1.00 92.81 94 GLU A C 1
ATOM 719 O O . GLU A 1 94 ? -2.837 8.576 1.654 1.00 92.81 94 GLU A O 1
ATOM 724 N N . VAL A 1 95 ? -1.600 7.029 0.595 1.00 91.00 95 VAL A N 1
ATOM 725 C CA . VAL A 1 95 ? -2.735 6.169 0.241 1.00 91.00 95 VAL A CA 1
ATOM 726 C C . VAL A 1 95 ? -3.469 5.701 1.500 1.00 91.00 95 VAL A C 1
ATOM 728 O O . VAL A 1 95 ? -4.692 5.803 1.557 1.00 91.00 95 VAL A O 1
ATOM 731 N N . ALA A 1 96 ? -2.750 5.239 2.530 1.00 92.94 96 ALA A N 1
ATOM 732 C CA . ALA A 1 96 ? -3.341 4.795 3.794 1.00 92.94 96 ALA A CA 1
ATOM 733 C C . ALA A 1 96 ? -4.176 5.901 4.457 1.00 92.94 96 ALA A C 1
ATOM 735 O O . ALA A 1 96 ? -5.255 5.633 4.988 1.00 92.94 96 ALA A O 1
ATOM 736 N N . ALA A 1 97 ? -3.693 7.146 4.414 1.00 90.75 97 ALA A N 1
ATOM 737 C CA . ALA A 1 97 ? -4.414 8.296 4.945 1.00 90.75 97 ALA A CA 1
ATOM 738 C C . ALA A 1 97 ? -5.711 8.586 4.171 1.00 90.75 97 ALA A C 1
ATOM 740 O O . ALA A 1 97 ? -6.691 9.007 4.783 1.00 90.75 97 ALA A O 1
ATOM 741 N N . ALA A 1 98 ? -5.739 8.319 2.861 1.00 88.88 98 ALA A N 1
ATOM 742 C CA . ALA A 1 98 ? -6.912 8.524 2.012 1.00 88.88 98 ALA A CA 1
ATOM 743 C C . ALA A 1 98 ? -7.962 7.398 2.117 1.00 88.88 98 ALA A C 1
ATOM 745 O O . ALA A 1 98 ? -9.164 7.663 2.039 1.00 88.88 98 ALA A O 1
ATOM 746 N N . VAL A 1 99 ? -7.527 6.144 2.298 1.00 90.31 99 VAL A N 1
ATOM 747 C CA . VAL A 1 99 ? -8.401 4.953 2.202 1.00 90.31 99 VAL A CA 1
ATOM 748 C C . VAL A 1 99 ? -8.832 4.359 3.547 1.00 90.31 99 VAL A C 1
ATOM 750 O O . VAL A 1 99 ? -9.751 3.535 3.572 1.00 90.31 99 VAL A O 1
ATOM 753 N N . VAL A 1 100 ? -8.196 4.759 4.655 1.00 92.00 100 VAL A N 1
ATOM 754 C CA . VAL A 1 100 ? -8.504 4.283 6.014 1.00 92.00 100 VAL A CA 1
ATOM 755 C C . VAL A 1 100 ? -9.088 5.412 6.862 1.00 92.00 100 VAL A C 1
ATOM 757 O O . VAL A 1 100 ? -8.447 6.451 7.046 1.00 92.00 100 VAL A O 1
ATOM 760 N N . GLU A 1 101 ? -10.261 5.157 7.454 1.00 86.31 101 GLU A N 1
ATOM 761 C CA . GLU A 1 101 ? -10.940 6.057 8.409 1.00 86.31 101 GLU A CA 1
ATOM 762 C C . GLU A 1 101 ? -11.237 7.465 7.845 1.00 86.31 101 GLU A C 1
ATOM 764 O O . GLU A 1 101 ? -11.064 8.480 8.516 1.00 86.31 101 GLU A O 1
ATOM 769 N N . THR A 1 102 ? -11.704 7.528 6.599 1.00 81.88 102 THR A N 1
ATOM 770 C CA . THR A 1 102 ? -12.235 8.728 5.929 1.00 81.88 102 THR A CA 1
ATOM 771 C C . THR A 1 102 ? -13.745 8.573 5.680 1.00 81.88 102 THR A C 1
ATOM 773 O O . THR A 1 102 ? -14.259 7.455 5.746 1.00 81.88 102 THR A O 1
ATOM 776 N N . PRO A 1 103 ? -14.505 9.650 5.399 1.00 75.38 103 PRO A N 1
ATOM 777 C CA . PRO A 1 103 ? -15.954 9.543 5.180 1.00 75.38 103 PRO A CA 1
ATOM 778 C C . PRO A 1 103 ? -16.347 8.622 4.010 1.00 75.38 103 PRO A C 1
ATOM 780 O O . PRO A 1 103 ? -17.448 8.081 3.997 1.00 75.38 103 PRO A O 1
ATOM 783 N N . GLN A 1 104 ? -15.439 8.421 3.051 1.00 76.12 104 GLN A N 1
ATOM 784 C CA . GLN A 1 104 ? -15.570 7.491 1.925 1.00 76.12 104 GLN A CA 1
ATOM 785 C C . GLN A 1 104 ? -14.616 6.288 2.052 1.00 76.12 104 GLN A C 1
ATOM 787 O O . GLN A 1 104 ? -14.404 5.565 1.078 1.00 76.12 104 GLN A O 1
ATOM 792 N N . ALA A 1 105 ? -14.010 6.072 3.226 1.00 79.50 105 ALA A N 1
ATOM 793 C CA . ALA A 1 105 ? -13.048 4.998 3.415 1.00 79.50 105 ALA A CA 1
ATOM 794 C C . ALA A 1 105 ? -13.709 3.636 3.285 1.00 79.50 105 ALA A C 1
ATOM 796 O O . ALA A 1 105 ? -14.759 3.349 3.861 1.00 79.50 105 ALA A O 1
ATOM 797 N N . ARG A 1 106 ? -12.994 2.757 2.591 1.00 82.94 106 ARG A N 1
ATOM 798 C CA . ARG A 1 106 ? -13.346 1.348 2.483 1.00 82.94 106 ARG A CA 1
ATOM 799 C C . ARG A 1 106 ? -13.074 0.586 3.779 1.00 82.94 106 ARG A C 1
ATOM 801 O O . ARG A 1 106 ? -13.716 -0.429 4.034 1.00 82.94 106 ARG A O 1
ATOM 808 N N . TRP A 1 107 ? -12.130 1.066 4.590 1.00 93.50 107 TRP A N 1
ATOM 809 C CA . TRP A 1 107 ? -11.650 0.365 5.777 1.00 93.50 107 TRP A CA 1
ATOM 810 C C . TRP A 1 107 ? -11.715 1.232 7.033 1.00 93.50 107 TRP A C 1
ATOM 812 O O . TRP A 1 107 ? -11.400 2.423 7.012 1.00 93.50 107 TRP A O 1
ATOM 822 N N . SER A 1 108 ? -12.095 0.604 8.148 1.00 91.88 108 SER A N 1
ATOM 823 C CA . SER A 1 108 ? -12.175 1.229 9.471 1.00 91.88 108 SER A CA 1
ATOM 824 C C . SER A 1 108 ? -11.499 0.357 10.524 1.00 91.88 108 SER A C 1
ATOM 826 O O . SER A 1 108 ? -11.597 -0.870 10.494 1.00 91.88 108 SER A O 1
ATOM 828 N N . SER A 1 109 ? -10.883 1.010 11.506 1.00 90.00 109 SER A N 1
ATOM 829 C CA . SER A 1 109 ? -10.300 0.407 12.705 1.00 90.00 109 SER A CA 1
ATOM 830 C C . SER A 1 109 ? -11.325 -0.304 13.596 1.00 90.00 109 SER A C 1
ATOM 832 O O . SER A 1 109 ? -10.942 -1.067 14.476 1.00 90.00 109 SER A O 1
ATOM 834 N N . LYS A 1 110 ? -12.631 -0.127 13.346 1.00 90.62 110 LYS A N 1
ATOM 835 C CA . LYS A 1 110 ? -13.703 -0.907 13.989 1.00 90.62 110 LYS A CA 1
ATOM 836 C C . LYS A 1 110 ? -13.866 -2.318 13.409 1.00 90.62 110 LYS A C 1
ATOM 838 O O . LYS A 1 110 ? -14.444 -3.170 14.073 1.00 90.62 110 LYS A O 1
ATOM 843 N N . ASN A 1 111 ? -13.377 -2.570 12.192 1.00 93.31 111 ASN A N 1
ATOM 844 C CA . ASN A 1 111 ? -13.428 -3.876 11.527 1.00 93.31 111 ASN A CA 1
ATOM 845 C C . ASN A 1 111 ? -12.032 -4.278 11.023 1.00 93.31 111 ASN A C 1
ATOM 847 O O . ASN A 1 111 ? -11.771 -4.330 9.819 1.00 93.31 111 ASN A O 1
ATOM 851 N N . VAL A 1 112 ? -11.125 -4.538 11.965 1.00 94.75 112 VAL A N 1
ATOM 852 C CA . VAL A 1 112 ? -9.719 -4.852 11.670 1.00 94.75 112 VAL A CA 1
ATOM 853 C C . VAL A 1 112 ? -9.580 -6.160 10.892 1.00 94.75 112 VAL A C 1
ATOM 855 O O . VAL A 1 112 ? -8.884 -6.192 9.882 1.00 94.75 112 VAL A O 1
ATOM 858 N N . ASP A 1 113 ? -10.255 -7.231 11.318 1.00 93.81 113 ASP A N 1
ATOM 859 C CA . ASP A 1 113 ? -10.136 -8.540 10.665 1.00 93.81 113 ASP A CA 1
ATOM 860 C C . ASP A 1 113 ? -10.598 -8.500 9.204 1.00 93.81 113 ASP A C 1
ATOM 862 O O . ASP A 1 113 ? -9.898 -9.005 8.323 1.00 93.81 113 ASP A O 1
ATOM 866 N N . GLY A 1 114 ? -11.736 -7.850 8.932 1.00 94.44 114 GLY A N 1
ATOM 867 C CA . GLY A 1 114 ? -12.219 -7.654 7.566 1.00 94.44 114 GLY A CA 1
ATOM 868 C C . GLY A 1 114 ? -11.263 -6.804 6.729 1.00 94.44 114 GLY A C 1
ATOM 869 O O . GLY A 1 114 ? -10.987 -7.146 5.579 1.00 94.44 114 GLY A O 1
ATOM 870 N N . ALA A 1 115 ? -10.702 -5.739 7.313 1.00 96.00 115 ALA A N 1
ATOM 871 C CA . ALA A 1 115 ? -9.738 -4.882 6.631 1.00 96.00 115 ALA A CA 1
ATOM 872 C C . ALA A 1 115 ? -8.439 -5.622 6.279 1.00 96.00 115 ALA A C 1
ATOM 874 O O . ALA A 1 115 ? -7.974 -5.511 5.149 1.00 96.00 115 ALA A O 1
ATOM 875 N N . ILE A 1 116 ? -7.886 -6.431 7.189 1.00 96.88 116 ILE A N 1
ATOM 876 C CA . ILE A 1 116 ? -6.653 -7.194 6.936 1.00 96.88 116 ILE A CA 1
ATOM 877 C C . ILE A 1 116 ? -6.847 -8.211 5.805 1.00 96.88 116 ILE A C 1
ATOM 879 O O . ILE A 1 116 ? -5.998 -8.311 4.918 1.00 96.88 116 ILE A O 1
ATOM 883 N N . VAL A 1 117 ? -7.965 -8.946 5.798 1.00 96.38 117 VAL A N 1
ATOM 884 C CA . VAL A 1 117 ? -8.274 -9.891 4.708 1.00 96.38 117 VAL A CA 1
ATOM 885 C C . VAL A 1 117 ? -8.388 -9.156 3.371 1.00 96.38 117 VAL A C 1
ATOM 887 O O . VAL A 1 117 ? -7.855 -9.610 2.354 1.00 96.38 117 VAL A O 1
ATOM 890 N N . ASP A 1 118 ? -9.027 -7.988 3.371 1.00 95.00 118 ASP A N 1
ATOM 891 C CA . ASP A 1 118 ? -9.118 -7.146 2.186 1.00 95.00 118 ASP A CA 1
ATOM 892 C C . ASP A 1 118 ? -7.767 -6.572 1.752 1.00 95.00 118 ASP A C 1
ATOM 894 O O . ASP A 1 118 ? -7.524 -6.490 0.551 1.00 95.00 118 ASP A O 1
ATOM 898 N N . PHE A 1 119 ? -6.859 -6.227 2.666 1.00 95.81 119 PHE A N 1
ATOM 899 C CA . PHE A 1 119 ? -5.513 -5.778 2.302 1.00 95.81 119 PHE A CA 1
ATOM 900 C C . PHE A 1 119 ? -4.764 -6.862 1.526 1.00 95.81 119 PHE A C 1
ATOM 902 O O . PHE A 1 119 ? -4.197 -6.592 0.468 1.00 95.81 119 PHE A O 1
ATOM 909 N N . VAL A 1 120 ? -4.837 -8.111 1.982 1.00 95.50 120 VAL A N 1
ATOM 910 C CA . VAL A 1 120 ? -4.210 -9.235 1.275 1.00 95.50 120 VAL A CA 1
ATOM 911 C C . VAL A 1 120 ? -4.864 -9.468 -0.091 1.00 95.50 120 VAL A C 1
ATOM 913 O O . VAL A 1 120 ? -4.181 -9.631 -1.103 1.00 95.50 120 VAL A O 1
ATOM 916 N N . ARG A 1 121 ? -6.195 -9.438 -0.158 1.00 94.38 121 ARG A N 1
ATOM 917 C CA . ARG A 1 121 ? -6.922 -9.716 -1.402 1.00 94.38 121 ARG A CA 1
ATOM 918 C C . ARG A 1 121 ? -6.793 -8.603 -2.441 1.00 94.38 121 ARG A C 1
ATOM 920 O O . ARG A 1 121 ? -6.606 -8.882 -3.620 1.00 94.38 121 ARG A O 1
ATOM 927 N N . ILE A 1 122 ? -6.939 -7.357 -2.008 1.00 92.19 122 ILE A N 1
ATOM 928 C CA . ILE A 1 122 ? -7.092 -6.189 -2.879 1.00 92.19 122 ILE A CA 1
ATOM 929 C C . ILE A 1 122 ? -5.750 -5.497 -3.080 1.00 92.19 122 ILE A C 1
ATOM 931 O O . ILE A 1 122 ? -5.361 -5.262 -4.216 1.00 92.19 122 ILE A O 1
ATOM 935 N N . VAL A 1 123 ? -5.028 -5.186 -2.000 1.00 92.12 123 VAL A N 1
ATOM 936 C CA . VAL A 1 123 ? -3.778 -4.409 -2.073 1.00 92.12 123 VAL A CA 1
ATOM 937 C C . VAL A 1 123 ? -2.634 -5.291 -2.569 1.00 92.12 123 VAL A C 1
ATOM 939 O O . VAL A 1 123 ? -1.965 -4.949 -3.546 1.00 92.12 123 VAL A O 1
ATOM 942 N N . MET A 1 124 ? -2.456 -6.457 -1.941 1.00 91.62 124 MET A N 1
ATOM 943 C CA . MET A 1 124 ? -1.408 -7.422 -2.296 1.00 91.62 124 MET A CA 1
ATOM 944 C C . MET A 1 124 ? -1.767 -8.285 -3.512 1.00 91.62 124 MET A C 1
ATOM 946 O O . MET A 1 124 ? -0.890 -8.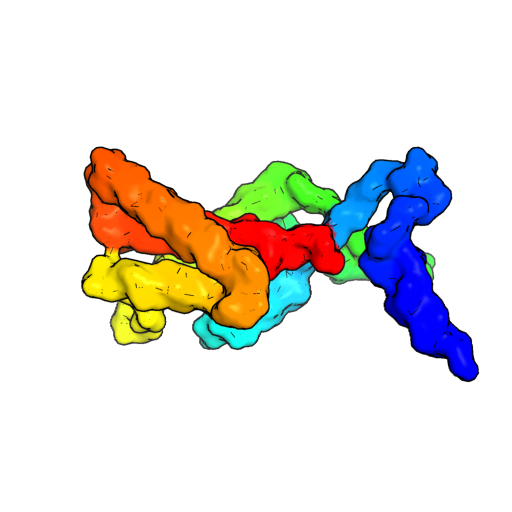979 -4.025 1.00 91.62 124 MET A O 1
ATOM 950 N N . GLY A 1 125 ? -3.028 -8.253 -3.962 1.00 89.94 125 GLY A N 1
ATOM 951 C CA . GLY A 1 125 ? -3.510 -9.002 -5.124 1.00 89.94 125 GLY A CA 1
ATOM 952 C C . GLY A 1 125 ? -3.523 -10.522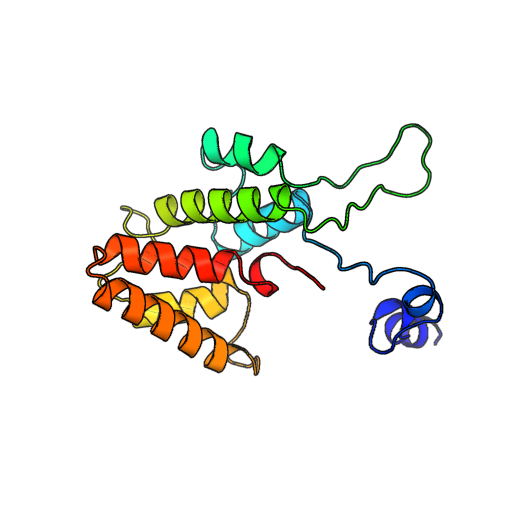 -4.937 1.00 89.94 125 GLY A C 1
ATOM 953 O O . GLY A 1 125 ? -3.458 -11.247 -5.927 1.00 89.94 125 GLY A O 1
ATOM 954 N N . LEU A 1 126 ? -3.570 -11.016 -3.695 1.00 91.56 126 LEU A N 1
ATOM 955 C CA . LEU A 1 126 ? -3.532 -12.445 -3.386 1.00 91.56 126 LEU A CA 1
ATOM 956 C C . LEU A 1 126 ? -4.959 -12.965 -3.138 1.00 91.56 126 LEU A C 1
ATOM 958 O O . LEU A 1 126 ? -5.502 -12.742 -2.050 1.00 91.56 126 LEU A O 1
ATOM 962 N N . PRO A 1 127 ? -5.602 -13.653 -4.101 1.00 92.19 127 PRO A N 1
ATOM 963 C CA . PRO A 1 127 ? -6.915 -14.254 -3.875 1.00 92.19 127 PRO A CA 1
ATOM 964 C C . PRO A 1 127 ? -6.836 -15.355 -2.811 1.00 92.19 127 PRO A C 1
ATOM 966 O O . PRO A 1 127 ? -5.767 -15.887 -2.532 1.00 92.19 127 PRO A O 1
ATOM 969 N N . THR A 1 128 ? -7.975 -15.751 -2.243 1.00 92.38 128 THR A N 1
ATOM 970 C CA . THR A 1 128 ? -8.037 -16.804 -1.208 1.00 92.38 128 THR A CA 1
ATOM 971 C C . THR A 1 128 ? -7.541 -18.170 -1.690 1.00 92.38 128 THR A C 1
ATOM 973 O O . THR A 1 128 ? -7.172 -19.006 -0.872 1.00 92.38 128 THR A O 1
ATOM 976 N N . SER A 1 129 ? -7.516 -18.396 -3.005 1.00 92.38 129 SER A N 1
ATOM 977 C CA . SER A 1 129 ? -6.951 -19.591 -3.635 1.00 92.38 129 SER A CA 1
ATOM 978 C C . SER A 1 129 ? -5.421 -19.580 -3.729 1.00 92.38 129 SER A C 1
ATOM 980 O O . SER A 1 129 ? -4.836 -20.611 -4.048 1.00 92.38 129 SER A O 1
ATOM 982 N N . ASP A 1 130 ? -4.761 -18.436 -3.509 1.00 91.00 130 ASP A N 1
ATOM 983 C CA . ASP A 1 130 ? -3.299 -18.341 -3.527 1.00 91.00 130 ASP A CA 1
ATOM 984 C C . ASP A 1 130 ? -2.726 -18.927 -2.219 1.00 91.00 130 ASP A C 1
ATOM 986 O O . ASP A 1 130 ? -3.132 -18.499 -1.133 1.00 91.00 130 ASP A O 1
ATOM 990 N N . PRO A 1 131 ? -1.752 -19.857 -2.275 1.00 94.06 131 PRO A N 1
ATOM 991 C CA . PRO A 1 131 ? -1.129 -20.440 -1.082 1.00 94.06 131 PRO A CA 1
ATOM 992 C C . PRO A 1 131 ? -0.527 -19.410 -0.116 1.00 94.06 131 PRO A C 1
ATOM 994 O O . PRO A 1 131 ? -0.403 -19.672 1.080 1.00 94.06 131 PRO A O 1
ATOM 997 N N . ARG A 1 132 ? -0.157 -18.225 -0.617 1.00 92.25 132 ARG A N 1
ATOM 998 C CA . ARG A 1 132 ? 0.424 -17.129 0.170 1.00 92.25 132 ARG A CA 1
ATOM 999 C C . ARG A 1 132 ? -0.626 -16.298 0.903 1.00 92.25 132 ARG A C 1
ATOM 1001 O O . ARG A 1 132 ? -0.245 -15.504 1.763 1.00 92.25 132 ARG A O 1
ATOM 1008 N N . HIS A 1 133 ? -1.917 -16.464 0.605 1.00 94.12 133 HIS A N 1
ATOM 1009 C CA . HIS A 1 133 ? -2.990 -15.656 1.188 1.00 94.12 133 HIS A CA 1
ATOM 1010 C C . HIS A 1 133 ? -3.054 -15.797 2.714 1.00 94.12 133 HIS A C 1
ATOM 1012 O O . HIS A 1 133 ? -2.898 -14.813 3.434 1.00 94.12 133 HIS A O 1
ATOM 1018 N N . ALA A 1 134 ? -3.233 -17.020 3.222 1.00 95.69 134 ALA A N 1
ATOM 1019 C CA . ALA A 1 134 ? -3.359 -17.257 4.661 1.00 95.69 134 ALA A CA 1
ATOM 1020 C C . ALA A 1 134 ? -2.094 -16.856 5.455 1.00 95.69 134 ALA A C 1
ATOM 1022 O O . ALA A 1 134 ? -2.237 -16.150 6.457 1.00 95.69 134 ALA A O 1
ATOM 1023 N N . PRO A 1 135 ? -0.865 -17.189 5.004 1.00 95.38 135 PRO A N 1
ATOM 1024 C CA . PRO A 1 135 ? 0.356 -16.676 5.628 1.00 95.38 135 PRO A CA 1
ATOM 1025 C C . PRO A 1 135 ? 0.445 -15.143 5.639 1.00 95.38 135 PRO A C 1
ATOM 1027 O O . PRO A 1 135 ? 0.825 -14.562 6.651 1.00 95.38 135 PRO A O 1
ATOM 1030 N N . SER A 1 136 ? 0.047 -14.471 4.552 1.00 94.62 136 SER A N 1
ATOM 1031 C CA . SER A 1 136 ? 0.067 -13.002 4.483 1.00 94.62 136 SER A CA 1
ATOM 1032 C C . SER A 1 136 ? -0.915 -12.369 5.470 1.00 94.62 136 SER A C 1
ATOM 1034 O O . SER A 1 136 ? -0.574 -11.396 6.137 1.00 94.62 136 SER A O 1
ATOM 1036 N N . VAL A 1 137 ? -2.110 -12.952 5.627 1.00 97.06 137 VAL A N 1
ATOM 1037 C CA . VAL A 1 137 ? -3.079 -12.513 6.645 1.00 97.06 137 VAL A CA 1
ATOM 1038 C C . VAL A 1 137 ? -2.480 -12.644 8.045 1.00 97.06 137 VAL A C 1
ATOM 1040 O O . VAL A 1 137 ? -2.619 -11.725 8.850 1.00 97.06 137 VAL A O 1
ATOM 1043 N N . ALA A 1 138 ? -1.793 -13.752 8.338 1.00 96.62 138 ALA A N 1
ATOM 1044 C CA . ALA A 1 138 ? -1.164 -13.968 9.640 1.00 96.62 138 ALA A CA 1
ATOM 1045 C C . ALA A 1 138 ? -0.091 -12.908 9.950 1.00 96.62 138 ALA A C 1
ATOM 1047 O O . ALA A 1 138 ? -0.128 -12.314 11.025 1.00 96.62 138 ALA A O 1
ATOM 1048 N N . VAL A 1 139 ? 0.789 -12.600 8.989 1.00 96.69 139 VAL A N 1
ATOM 1049 C CA . VAL A 1 139 ? 1.831 -11.565 9.140 1.00 96.69 139 VAL A CA 1
ATOM 1050 C C . VAL A 1 139 ? 1.223 -10.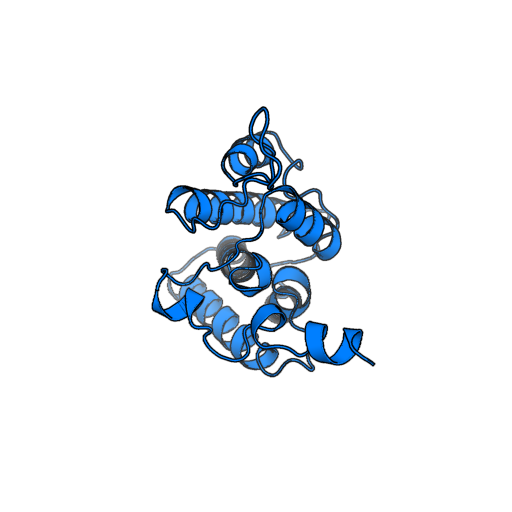184 9.401 1.00 96.69 139 VAL A C 1
ATOM 1052 O O . VAL A 1 139 ? 1.675 -9.457 10.284 1.00 96.69 139 VAL A O 1
ATOM 1055 N N . LEU A 1 140 ? 0.169 -9.812 8.669 1.00 97.06 140 LEU A N 1
ATOM 1056 C CA . LEU A 1 140 ? -0.496 -8.523 8.882 1.00 97.06 140 LEU A CA 1
ATOM 1057 C C . LEU A 1 140 ? -1.206 -8.454 10.243 1.00 97.06 140 LEU A C 1
ATOM 1059 O O . LEU A 1 140 ? -1.182 -7.407 10.891 1.00 97.06 140 LEU A O 1
ATOM 1063 N N . LYS A 1 141 ? -1.795 -9.563 10.712 1.00 97.56 141 LYS A N 1
ATOM 1064 C CA . LYS A 1 141 ? -2.375 -9.651 12.062 1.00 97.56 141 LYS A CA 1
ATOM 1065 C C . LYS A 1 141 ? -1.319 -9.498 13.149 1.00 97.56 141 LYS A C 1
ATOM 1067 O O . LYS A 1 141 ? -1.551 -8.768 14.110 1.00 97.56 141 LYS A O 1
ATOM 1072 N N . GLU A 1 142 ? -0.169 -10.145 12.986 1.00 97.50 142 GLU A N 1
ATOM 1073 C CA . GLU A 1 142 ? 0.961 -10.022 13.908 1.00 97.50 142 GLU A CA 1
ATOM 1074 C C . GLU A 1 142 ? 1.467 -8.576 13.970 1.00 97.50 142 GLU A C 1
ATOM 1076 O O . GLU A 1 142 ? 1.606 -8.019 15.059 1.00 97.50 142 GLU A O 1
ATOM 1081 N N . HIS A 1 143 ? 1.648 -7.928 12.815 1.00 97.38 143 HIS A N 1
ATOM 1082 C CA . HIS A 1 143 ? 2.056 -6.525 12.758 1.00 97.38 143 HIS A CA 1
ATOM 1083 C C . HIS A 1 143 ? 1.053 -5.600 13.461 1.00 97.38 143 HIS A C 1
ATOM 1085 O O . HIS A 1 143 ? 1.446 -4.751 14.264 1.00 97.38 143 HIS A O 1
ATOM 1091 N N . HIS A 1 144 ? -0.246 -5.780 13.205 1.00 97.44 144 HIS A N 1
ATOM 1092 C CA . HIS A 1 144 ? -1.286 -5.001 13.872 1.00 97.44 144 HIS A CA 1
ATOM 1093 C C . HIS A 1 144 ? -1.273 -5.223 15.394 1.00 97.44 144 HIS A C 1
ATOM 1095 O O . HIS A 1 144 ? -1.334 -4.265 16.164 1.00 97.44 144 HIS A O 1
ATOM 1101 N N . ALA A 1 145 ? -1.160 -6.477 15.844 1.00 97.06 145 ALA A N 1
ATOM 1102 C CA . ALA A 1 145 ? -1.084 -6.813 17.265 1.00 97.06 145 ALA A CA 1
ATOM 1103 C C . ALA A 1 145 ? 0.144 -6.179 17.938 1.00 97.06 145 ALA A C 1
ATOM 1105 O O . ALA A 1 145 ? 0.021 -5.622 19.030 1.00 97.06 145 ALA A O 1
ATOM 1106 N N . ALA A 1 146 ? 1.299 -6.186 17.267 1.00 97.00 146 ALA A N 1
ATOM 1107 C CA . ALA A 1 146 ? 2.507 -5.520 17.741 1.00 97.00 146 ALA A CA 1
ATOM 1108 C C . ALA A 1 146 ? 2.320 -3.995 17.853 1.00 97.00 146 ALA A C 1
ATOM 1110 O O . ALA A 1 146 ? 2.720 -3.401 18.855 1.00 97.00 146 ALA A O 1
ATOM 1111 N N . ALA A 1 147 ? 1.656 -3.359 16.882 1.00 96.00 147 ALA A N 1
ATOM 1112 C CA . ALA A 1 147 ? 1.349 -1.927 16.932 1.00 96.00 147 ALA A CA 1
ATOM 1113 C C . ALA A 1 147 ? 0.411 -1.574 18.103 1.00 96.00 147 ALA A C 1
ATOM 1115 O O . ALA A 1 147 ? 0.638 -0.592 18.814 1.00 96.00 147 ALA A O 1
ATOM 1116 N N . VAL A 1 148 ? -0.607 -2.401 18.356 1.00 96.19 148 VAL A N 1
ATOM 1117 C CA . VAL A 1 148 ? -1.509 -2.239 19.508 1.00 96.19 148 VAL A CA 1
ATOM 1118 C C . VAL A 1 148 ? -0.760 -2.439 20.829 1.00 96.19 148 VAL A C 1
ATOM 1120 O O . VAL A 1 148 ? -0.932 -1.643 21.753 1.00 96.19 148 VAL A O 1
ATOM 1123 N N . ALA A 1 149 ? 0.119 -3.442 20.921 1.00 96.38 149 ALA A N 1
ATOM 1124 C CA . ALA A 1 149 ? 0.963 -3.666 22.097 1.00 96.38 149 ALA A CA 1
ATOM 1125 C C . ALA A 1 149 ? 1.916 -2.485 22.361 1.00 96.38 149 ALA A C 1
ATOM 1127 O O . ALA A 1 149 ? 2.144 -2.111 23.512 1.00 96.38 149 ALA A O 1
ATOM 1128 N N . ALA A 1 150 ? 2.393 -1.832 21.297 1.00 96.44 150 ALA A N 1
ATOM 1129 C CA . ALA A 1 150 ? 3.160 -0.589 21.354 1.00 96.44 150 ALA A CA 1
ATOM 1130 C C . ALA A 1 150 ? 2.309 0.660 21.676 1.00 96.44 150 ALA A C 1
ATOM 1132 O O . ALA A 1 150 ? 2.829 1.775 21.662 1.00 96.44 150 ALA A O 1
ATOM 1133 N N . LYS A 1 151 ? 1.018 0.493 21.999 1.00 95.38 151 LYS A N 1
ATOM 1134 C CA . LYS A 1 151 ? 0.060 1.564 22.329 1.00 95.38 151 LYS A CA 1
ATOM 1135 C C . LYS A 1 151 ? -0.178 2.559 21.186 1.00 95.38 151 LYS A C 1
ATOM 1137 O O . LYS A 1 151 ? -0.520 3.716 21.439 1.00 95.38 151 LYS A O 1
ATOM 1142 N N . ALA A 1 152 ? -0.025 2.128 19.932 1.00 94.56 152 ALA A N 1
ATOM 1143 C CA . ALA A 1 152 ? -0.449 2.929 18.788 1.00 94.56 152 ALA A CA 1
ATOM 1144 C C . ALA A 1 152 ? -1.969 3.166 18.837 1.00 94.56 152 ALA A C 1
ATOM 1146 O O . ALA A 1 152 ? -2.733 2.322 19.314 1.00 94.56 152 ALA A O 1
ATOM 1147 N N . LYS A 1 153 ? -2.431 4.314 18.325 1.00 95.25 153 LYS A N 1
ATOM 1148 C CA . LYS A 1 153 ? -3.874 4.560 18.195 1.00 95.25 153 LYS A CA 1
ATOM 1149 C C . LYS A 1 153 ? -4.473 3.529 17.223 1.00 95.25 153 LYS A C 1
ATOM 1151 O O . LYS A 1 153 ? -3.799 3.178 16.256 1.00 95.25 153 LYS A O 1
ATOM 1156 N N . PRO A 1 154 ? -5.737 3.096 17.396 1.00 93.19 154 PRO A N 1
ATOM 1157 C CA . PRO A 1 154 ? -6.350 2.083 16.525 1.00 93.19 154 PRO A CA 1
ATOM 1158 C C . PRO A 1 154 ? -6.286 2.419 15.027 1.00 93.19 154 PRO A C 1
ATOM 1160 O O . PRO A 1 154 ? -6.024 1.555 14.195 1.00 93.19 154 PRO A O 1
ATOM 1163 N N . ILE A 1 155 ? -6.467 3.697 14.687 1.00 94.31 155 ILE A N 1
ATOM 1164 C CA . ILE A 1 155 ? -6.363 4.202 13.311 1.00 94.31 155 ILE A CA 1
ATOM 1165 C C . ILE A 1 155 ? -4.929 4.077 12.787 1.00 94.31 155 ILE A C 1
ATOM 1167 O O . ILE A 1 155 ? -4.716 3.621 11.666 1.00 94.31 155 ILE A O 1
ATOM 1171 N N . ASP A 1 156 ? -3.947 4.456 13.604 1.00 95.06 156 ASP A N 1
ATOM 1172 C CA . ASP A 1 156 ? -2.534 4.443 13.227 1.00 95.06 156 ASP A CA 1
ATOM 1173 C C . ASP A 1 156 ? -2.018 3.005 13.069 1.00 95.06 156 ASP A C 1
ATOM 1175 O O . ASP A 1 156 ? -1.282 2.725 12.125 1.00 95.06 156 ASP A O 1
ATOM 1179 N N . ALA A 1 157 ? -2.471 2.080 13.923 1.00 96.06 157 ALA A N 1
ATOM 1180 C CA . ALA A 1 157 ? -2.172 0.652 13.816 1.00 96.06 157 ALA A CA 1
ATOM 1181 C C . ALA A 1 157 ? -2.743 0.037 12.527 1.00 96.06 157 ALA A C 1
ATOM 1183 O O . ALA A 1 157 ? -2.066 -0.728 11.834 1.00 96.06 157 ALA A O 1
ATOM 1184 N N . LEU A 1 158 ? -3.976 0.392 12.151 1.00 96.12 158 LEU A N 1
ATOM 1185 C CA . LEU A 1 158 ? -4.554 -0.095 10.899 1.00 96.12 158 LEU A CA 1
ATOM 1186 C C . LEU A 1 158 ? -3.853 0.515 9.674 1.00 96.12 158 LEU A C 1
ATOM 1188 O O . LEU A 1 158 ? -3.575 -0.199 8.710 1.00 96.12 158 LEU A O 1
ATOM 1192 N N . ARG A 1 159 ? -3.511 1.809 9.718 1.00 95.75 159 ARG A N 1
ATOM 1193 C CA . ARG A 1 159 ? -2.755 2.483 8.650 1.00 95.75 159 ARG A CA 1
ATOM 1194 C C . ARG A 1 159 ? -1.354 1.904 8.480 1.00 95.75 159 ARG A C 1
ATOM 1196 O O . ARG A 1 159 ? -0.946 1.682 7.345 1.00 95.75 159 ARG A O 1
ATOM 1203 N N . SER A 1 160 ? -0.631 1.609 9.561 1.00 96.12 160 SER A N 1
ATOM 1204 C CA . SER A 1 160 ? 0.689 0.967 9.460 1.00 96.12 160 SER A CA 1
ATOM 1205 C C . SER A 1 160 ? 0.588 -0.431 8.848 1.00 96.12 160 SER A C 1
ATOM 1207 O O . SER A 1 160 ? 1.391 -0.790 7.989 1.00 96.12 160 SER A O 1
ATOM 1209 N N . THR A 1 161 ? -0.461 -1.177 9.204 1.00 96.88 161 THR A N 1
ATOM 1210 C CA . THR A 1 161 ? -0.754 -2.493 8.619 1.00 96.88 161 THR A CA 1
ATOM 1211 C C . THR A 1 161 ? -1.069 -2.392 7.124 1.00 96.88 161 THR A C 1
ATOM 1213 O O . THR A 1 161 ? -0.585 -3.205 6.337 1.00 96.88 161 THR A O 1
ATOM 1216 N N . PHE A 1 162 ? -1.818 -1.366 6.702 1.00 95.88 162 PHE A N 1
ATOM 1217 C CA . PHE A 1 162 ? -2.032 -1.078 5.282 1.00 95.88 162 PHE A CA 1
ATOM 1218 C C . PHE A 1 162 ? -0.715 -0.774 4.563 1.00 95.88 162 PHE A C 1
ATOM 1220 O O . PHE A 1 162 ? -0.474 -1.306 3.482 1.00 95.88 162 PHE A O 1
ATOM 1227 N N . VAL A 1 163 ? 0.147 0.063 5.150 1.00 95.69 163 VAL A N 1
ATOM 1228 C CA . VAL A 1 163 ? 1.447 0.415 4.555 1.00 95.69 163 VAL A CA 1
ATOM 1229 C C . VAL A 1 163 ? 2.296 -0.837 4.353 1.00 95.69 163 VAL A C 1
ATOM 1231 O O . VAL A 1 163 ? 2.837 -1.011 3.266 1.00 95.69 163 VAL A O 1
ATOM 1234 N N . LEU A 1 164 ? 2.339 -1.743 5.336 1.00 95.00 164 LEU A N 1
ATOM 1235 C CA . LEU A 1 164 ? 3.037 -3.026 5.212 1.00 95.00 164 LEU A CA 1
ATOM 1236 C C . LEU A 1 164 ? 2.481 -3.886 4.064 1.00 95.00 164 LEU A C 1
ATOM 1238 O O . LEU A 1 164 ? 3.246 -4.477 3.305 1.00 95.00 164 LEU A O 1
ATOM 1242 N N . ALA A 1 165 ? 1.158 -3.939 3.902 1.00 94.44 165 ALA A N 1
ATOM 1243 C CA . ALA A 1 165 ? 0.537 -4.648 2.786 1.00 94.44 165 ALA A CA 1
ATOM 1244 C C . ALA A 1 165 ? 0.844 -3.983 1.431 1.00 94.44 165 ALA A C 1
ATOM 1246 O O . ALA A 1 165 ? 1.086 -4.669 0.442 1.00 94.44 165 ALA A O 1
ATOM 1247 N N . CYS A 1 166 ? 0.853 -2.651 1.386 1.00 92.06 166 CYS A N 1
ATOM 1248 C CA . CYS A 1 166 ? 1.081 -1.854 0.184 1.00 92.06 166 CYS A CA 1
ATOM 1249 C C . CYS A 1 166 ? 2.539 -1.884 -0.293 1.00 92.06 166 CYS A C 1
ATOM 1251 O O . CYS A 1 166 ? 2.774 -1.798 -1.493 1.00 92.06 166 CYS A O 1
ATOM 1253 N N . THR A 1 167 ? 3.509 -2.064 0.607 1.00 90.50 167 THR A N 1
ATOM 1254 C CA . THR A 1 167 ? 4.935 -2.210 0.261 1.00 90.50 167 THR A CA 1
ATOM 1255 C C . THR A 1 167 ? 5.368 -3.662 0.054 1.00 90.50 167 THR A C 1
ATOM 1257 O O . THR A 1 167 ? 6.520 -3.916 -0.305 1.00 90.50 167 THR A O 1
ATOM 1260 N N . ALA A 1 168 ? 4.466 -4.631 0.249 1.00 89.12 168 ALA A N 1
ATOM 1261 C CA . ALA A 1 168 ? 4.768 -6.038 0.033 1.00 89.12 168 ALA A CA 1
ATOM 1262 C C . ALA A 1 168 ? 5.169 -6.303 -1.434 1.00 89.12 168 ALA A C 1
ATOM 1264 O O . ALA A 1 168 ? 4.575 -5.710 -2.338 1.00 89.12 168 ALA A O 1
ATOM 1265 N N . PRO A 1 169 ? 6.097 -7.240 -1.717 1.00 83.00 169 PRO A N 1
ATOM 1266 C CA . PRO A 1 169 ? 6.572 -7.501 -3.080 1.00 83.00 169 PRO A CA 1
ATOM 1267 C C . PRO A 1 169 ? 5.462 -7.766 -4.106 1.00 83.00 169 PRO A C 1
ATOM 1269 O O . PRO A 1 169 ? 5.570 -7.328 -5.248 1.00 83.00 169 PRO A O 1
ATOM 1272 N N . SER A 1 170 ? 4.368 -8.421 -3.702 1.00 81.88 170 SER A N 1
ATOM 1273 C CA . SER A 1 170 ? 3.210 -8.669 -4.572 1.00 81.88 170 SER A CA 1
ATOM 1274 C C . SER A 1 170 ? 2.362 -7.417 -4.837 1.00 81.88 170 SER A C 1
ATOM 1276 O O . SER A 1 170 ? 1.722 -7.312 -5.884 1.00 81.88 170 SER A O 1
ATOM 1278 N N . ALA A 1 171 ? 2.370 -6.447 -3.919 1.00 82.00 171 ALA A N 1
ATOM 1279 C CA . ALA A 1 171 ? 1.696 -5.169 -4.096 1.00 82.00 171 ALA A CA 1
ATOM 1280 C C . ALA A 1 171 ? 2.468 -4.266 -5.071 1.00 82.00 171 ALA A C 1
ATOM 1282 O O . ALA A 1 171 ? 1.869 -3.729 -6.003 1.00 82.00 171 ALA A O 1
ATOM 1283 N N . VAL A 1 172 ? 3.793 -4.189 -4.911 1.00 77.50 172 VAL A N 1
ATOM 1284 C CA . VAL A 1 172 ? 4.698 -3.324 -5.697 1.00 77.50 172 VAL A CA 1
ATOM 1285 C C . VAL A 1 172 ? 5.341 -4.026 -6.900 1.00 77.50 172 VAL A C 1
ATOM 1287 O O . VAL A 1 172 ? 6.256 -3.494 -7.520 1.00 77.50 172 VAL A O 1
ATOM 1290 N N . SER A 1 173 ? 4.871 -5.233 -7.217 1.00 68.69 173 SER A N 1
ATOM 1291 C CA . SER A 1 173 ? 5.339 -6.103 -8.306 1.00 68.69 173 SER A CA 1
ATOM 1292 C C . SER A 1 173 ? 6.865 -6.219 -8.419 1.00 68.69 173 SER A C 1
ATOM 1294 O O . SER A 1 173 ? 7.423 -6.148 -9.511 1.00 68.69 173 SER A O 1
ATOM 1296 N N . ILE A 1 174 ? 7.549 -6.380 -7.284 1.00 60.50 174 ILE A N 1
ATOM 1297 C CA . ILE A 1 174 ? 8.981 -6.703 -7.265 1.00 60.50 174 ILE A CA 1
ATOM 1298 C C . ILE A 1 174 ? 9.132 -8.190 -7.601 1.00 60.50 174 ILE A C 1
ATOM 1300 O O . ILE A 1 174 ? 8.620 -9.041 -6.871 1.00 60.50 174 ILE A O 1
ATOM 1304 N N . GLY A 1 175 ? 9.871 -8.495 -8.670 1.00 50.84 175 GLY A N 1
ATOM 1305 C CA . GLY A 1 175 ? 10.171 -9.868 -9.089 1.00 50.84 175 GLY A CA 1
ATOM 1306 C C . GLY A 1 175 ? 9.053 -10.568 -9.868 1.00 50.84 175 GLY A C 1
ATOM 1307 O O . GLY A 1 175 ? 9.023 -11.798 -9.879 1.00 50.84 175 GLY A O 1
ATOM 1308 N N . LEU A 1 176 ? 8.147 -9.794 -10.479 1.00 46.38 176 LEU A N 1
ATOM 1309 C CA . LEU A 1 176 ? 7.175 -10.262 -11.476 1.00 46.38 176 LEU A CA 1
ATOM 1310 C C . LEU A 1 176 ? 7.724 -10.138 -12.903 1.00 46.38 176 LEU A C 1
ATOM 1312 O O . LEU A 1 176 ? 8.449 -9.151 -13.179 1.00 46.38 176 LEU A O 1
#

Radius of gyration: 18.37 Å; chains: 1; bounding box: 43×42×55 Å

Secondary structure (DSSP, 8-state):
-HHHHHHHSHHHH--S--HHHHHS--------HHHHHHHHHHHHSS-TTTSSHHHHHHHTTSPPPB--TT-SS-B------HHHHHHHHHHHHHHHHHHBSSTT-SB-TTSHHHHHHHIIIIIS---TTSTTHHHHHHHHHHHHHHHHHTT--HHHHHHHHHHHHHTSTTTTTTT-

Sequence (176 aa):
MLLREVLASPLVTAAKATRTFQEREPLVSIARYGHLCEALKNRLGVDACAMNTNAQQIALNIPRDGYGRGAESPILTSDVSLFFRTSTENLCREVAAAVVETPQARWSSKNVDGAIVDFVRIVMGLPTSDPRHAPSVAVLKEHHAAAVAAKAKPIDALRSTFVLACTAPSAVSIGL